Protein AF-A0A7C4M8S2-F1 (afdb_monomer)

Mean predicted aligned error: 7.69 Å

Radius of gyration: 15.7 Å; Cα contacts (8 Å, |Δi|>4): 224; chains: 1; bounding box: 36×44×37 Å

Solvent-accessible surface area (backbone atoms only — not comparable to full-atom values): 8826 Å² total; per-residue (Å²): 136,44,69,41,65,38,54,74,43,34,46,32,42,32,34,52,46,47,59,68,63,91,58,88,44,71,56,57,53,49,49,54,52,52,34,40,76,68,69,45,28,45,82,42,89,46,72,59,88,92,47,62,31,49,28,39,23,47,43,73,49,51,49,29,82,62,65,39,64,84,92,61,87,80,89,73,73,57,67,72,31,52,51,50,48,42,50,53,53,48,51,34,30,68,54,33,74,39,80,68,49,64,29,16,42,32,71,66,30,32,51,50,49,58,70,45,21,74,84,64,67,48,78,83,55,86,48,73,83,62,50,46,67,48,82,78,70,54,62,86,63,60,66,82,51,93,75,73,76,88,125

Sequence (151 aa):
MFFKQNGSSDIIFVTLRPSTAWVPDTADFILANALKANGLVKERFELEGDTFIFYEGVLVTDLIKCRGKAKEAVKRIPENCLMFLNEELAIIRECSKKEPRIIAVGRDTQRLLYKHKSELGVRVYKSLGDVPRIWLHNYAEWQGKPNVKRY

Foldseek 3Di:
DDEAEDLQDLEEEEEAEAAPDPDCAPLNVVVVVVCVVVVQWDADQDDDPNDGHGIYGHHYYYLEHDYDHPPPDDDARDPVSLVVLLVVQVSSCVRNVDRHLYEYEDD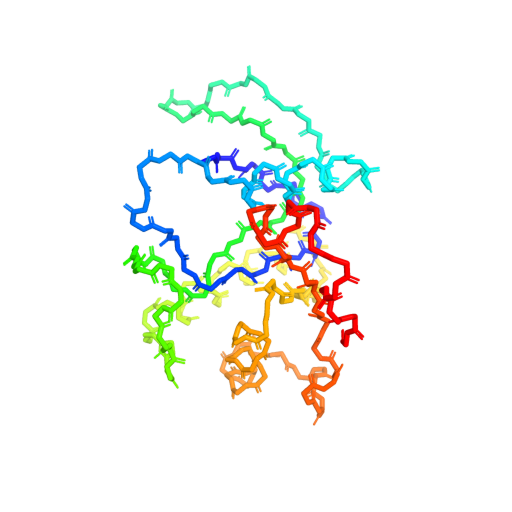VSLVRCLVCVVSSVNPQDPDSVSHHYDYDDHVVVVPPDPPPPDD

Structure (mmCIF, N/CA/C/O backbone):
data_AF-A0A7C4M8S2-F1
#
_entry.id   AF-A0A7C4M8S2-F1
#
loop_
_atom_site.group_PDB
_atom_site.id
_atom_site.type_symbol
_atom_site.label_atom_id
_atom_site.label_alt_id
_atom_site.label_comp_id
_atom_site.label_asym_id
_atom_site.label_entity_id
_atom_site.label_seq_id
_atom_site.pdbx_PDB_ins_code
_atom_site.Cartn_x
_atom_site.Cartn_y
_atom_site.Cartn_z
_atom_site.occupancy
_atom_site.B_iso_or_equiv
_atom_site.auth_seq_id
_atom_site.auth_comp_id
_atom_site.auth_asym_id
_atom_site.auth_atom_id
_atom_site.pdbx_PDB_model_num
ATOM 1 N N . MET A 1 1 ? -6.390 6.194 -10.984 1.00 52.34 1 MET A N 1
ATOM 2 C CA . MET A 1 1 ? -7.630 5.721 -10.337 1.00 52.34 1 MET A CA 1
ATOM 3 C C . MET A 1 1 ? -7.647 6.306 -8.940 1.00 52.34 1 MET A C 1
ATOM 5 O O . MET A 1 1 ? -6.709 6.039 -8.203 1.00 52.34 1 MET A O 1
ATOM 9 N N . PHE A 1 2 ? -8.616 7.162 -8.615 1.00 64.50 2 PHE A N 1
ATOM 10 C CA . PHE A 1 2 ? -8.664 7.827 -7.310 1.00 64.50 2 PHE A CA 1
ATOM 11 C C . PHE A 1 2 ? -9.528 7.029 -6.330 1.00 64.50 2 PHE A C 1
ATOM 13 O O . PHE A 1 2 ? -10.691 6.729 -6.619 1.00 64.50 2 PHE A O 1
ATOM 20 N N . PHE A 1 3 ? -8.927 6.688 -5.188 1.00 69.94 3 PHE A N 1
ATOM 21 C CA . PHE A 1 3 ? -9.577 6.062 -4.042 1.00 69.94 3 PHE A CA 1
ATOM 22 C C . PHE A 1 3 ? -9.785 7.113 -2.952 1.00 69.94 3 PHE A C 1
ATOM 24 O O . PHE A 1 3 ? -8.833 7.765 -2.527 1.00 69.94 3 PHE A O 1
ATOM 31 N N . LYS A 1 4 ? -11.015 7.232 -2.461 1.00 78.94 4 LYS A N 1
ATOM 32 C CA . LYS A 1 4 ? -11.348 7.971 -1.245 1.00 78.94 4 LYS A CA 1
ATOM 33 C C . LYS A 1 4 ? -11.115 7.060 -0.047 1.00 78.94 4 LYS A C 1
ATOM 35 O O . LYS A 1 4 ? -11.737 6.003 0.068 1.00 78.94 4 LYS A O 1
ATOM 40 N N . GLN A 1 5 ? -10.202 7.432 0.839 1.00 77.94 5 GLN A N 1
ATOM 41 C CA . GLN A 1 5 ? -9.980 6.657 2.054 1.00 77.94 5 GLN A CA 1
ATOM 42 C C . GLN A 1 5 ? -11.197 6.827 2.983 1.00 77.94 5 GLN A C 1
ATOM 44 O O . GLN A 1 5 ? -11.662 7.937 3.234 1.00 77.94 5 GLN A O 1
ATOM 49 N N . ASN A 1 6 ? -11.748 5.711 3.459 1.00 78.81 6 ASN A N 1
ATOM 50 C CA . ASN A 1 6 ? -12.764 5.695 4.505 1.00 78.81 6 ASN A CA 1
ATOM 51 C C . ASN A 1 6 ? -12.049 5.767 5.859 1.00 78.81 6 ASN A C 1
ATOM 53 O O . ASN A 1 6 ? -11.449 4.775 6.273 1.00 78.81 6 ASN A O 1
ATOM 57 N N . GLY A 1 7 ? -12.169 6.899 6.563 1.00 74.88 7 GLY A N 1
ATOM 58 C CA . GLY A 1 7 ? -11.441 7.207 7.805 1.00 74.88 7 GLY A CA 1
ATOM 59 C C . GLY A 1 7 ? -11.462 6.125 8.892 1.00 74.88 7 GLY A C 1
ATOM 60 O O . GLY A 1 7 ? -10.530 6.041 9.685 1.00 74.88 7 GLY A O 1
ATOM 61 N N . SER A 1 8 ? -12.468 5.246 8.904 1.00 83.00 8 SER A N 1
ATOM 62 C CA . SER A 1 8 ? -12.561 4.115 9.841 1.00 83.00 8 SER A CA 1
ATOM 63 C C . SER A 1 8 ? -11.622 2.928 9.538 1.00 83.00 8 SER A C 1
ATOM 65 O O . SER A 1 8 ? -11.437 2.060 10.401 1.00 83.00 8 SER A O 1
ATOM 67 N N . SER A 1 9 ? -11.031 2.870 8.338 1.00 87.94 9 SER A N 1
ATOM 68 C CA . SER A 1 9 ? -10.180 1.770 7.870 1.00 87.94 9 SER A CA 1
ATOM 69 C C . SER A 1 9 ? -8.723 1.916 8.302 1.00 87.94 9 SER A C 1
ATOM 71 O O . SER A 1 9 ? -8.022 2.833 7.879 1.00 87.94 9 SER A O 1
ATOM 73 N N . ASP A 1 10 ? -8.243 0.916 9.035 1.00 90.94 10 ASP A N 1
ATOM 74 C CA . ASP A 1 10 ? -6.843 0.710 9.408 1.00 90.94 10 ASP A CA 1
ATOM 75 C C . ASP A 1 10 ? -6.062 -0.186 8.425 1.00 90.94 10 ASP A C 1
ATOM 77 O O . ASP A 1 10 ? -4.854 -0.351 8.574 1.00 90.94 10 ASP A O 1
ATOM 81 N N . ILE A 1 11 ? -6.722 -0.779 7.422 1.00 92.00 11 ILE A N 1
ATOM 82 C CA . ILE A 1 11 ? -6.065 -1.595 6.386 1.00 92.00 11 ILE A CA 1
ATOM 83 C C . ILE A 1 11 ? -5.486 -0.686 5.294 1.00 92.00 11 ILE A C 1
ATOM 85 O O . ILE A 1 11 ? -6.189 0.183 4.768 1.00 92.00 11 ILE A O 1
ATOM 89 N N . ILE A 1 12 ? -4.226 -0.938 4.923 1.00 92.62 12 ILE A N 1
ATOM 90 C CA . ILE A 1 12 ? -3.517 -0.242 3.840 1.00 92.62 12 ILE A CA 1
ATOM 91 C C . ILE A 1 12 ? -2.871 -1.269 2.909 1.00 92.62 12 ILE A C 1
ATOM 93 O O . ILE A 1 12 ? -2.076 -2.099 3.349 1.00 92.62 12 ILE A O 1
ATOM 97 N N . PHE A 1 13 ? -3.148 -1.171 1.612 1.00 92.81 13 PHE A N 1
ATOM 98 C CA . PHE A 1 13 ? -2.433 -1.902 0.570 1.00 92.81 13 PHE A CA 1
ATOM 99 C C . PHE A 1 13 ? -1.316 -1.026 0.010 1.00 92.81 13 PHE A C 1
ATOM 101 O O . PHE A 1 13 ? -1.568 0.079 -0.467 1.00 92.81 13 PHE A O 1
ATOM 108 N N . VAL A 1 14 ? -0.081 -1.522 0.063 1.00 93.19 14 VAL A N 1
ATOM 109 C CA . VAL A 1 14 ? 1.098 -0.778 -0.388 1.00 93.19 14 VAL A CA 1
ATOM 110 C C . VAL A 1 14 ? 1.684 -1.414 -1.646 1.00 93.19 14 VAL A C 1
ATOM 112 O O . VAL A 1 14 ? 2.147 -2.554 -1.605 1.00 93.19 14 VAL A O 1
ATOM 115 N N . THR A 1 15 ? 1.675 -0.688 -2.760 1.00 91.94 15 THR A N 1
ATOM 116 C CA . THR A 1 15 ? 2.297 -1.044 -4.048 1.00 91.94 15 THR A CA 1
ATOM 117 C C . THR A 1 15 ? 3.733 -0.514 -4.149 1.00 91.94 15 THR A C 1
ATOM 119 O O . THR A 1 15 ? 4.234 0.146 -3.239 1.00 91.94 15 THR A O 1
ATOM 122 N N . LEU A 1 16 ? 4.466 -0.866 -5.214 1.00 90.56 16 LEU A N 1
ATOM 123 C CA . LEU A 1 16 ? 5.881 -0.490 -5.346 1.00 90.56 16 LEU A CA 1
ATOM 124 C C . LEU A 1 16 ? 6.069 0.950 -5.850 1.00 90.56 16 LEU A C 1
ATOM 126 O O . LEU A 1 16 ? 6.732 1.746 -5.189 1.00 90.56 16 LEU A O 1
ATOM 130 N N . ARG A 1 17 ? 5.563 1.239 -7.052 1.00 88.06 17 ARG A N 1
ATOM 131 C CA . ARG A 1 17 ? 5.588 2.546 -7.726 1.00 88.06 17 ARG A CA 1
ATOM 132 C C . ARG A 1 17 ? 4.581 2.537 -8.883 1.00 88.06 17 ARG A C 1
ATOM 134 O O . ARG A 1 17 ? 4.409 1.471 -9.487 1.00 88.06 17 ARG A O 1
ATOM 141 N N . PRO A 1 18 ? 4.007 3.683 -9.283 1.00 85.19 18 PRO A N 1
ATOM 142 C CA . PRO A 1 18 ? 3.082 3.728 -10.406 1.00 85.19 18 PRO A CA 1
ATOM 143 C C . PRO A 1 18 ? 3.814 3.472 -11.736 1.00 85.19 18 PRO A C 1
ATOM 145 O O . PRO A 1 18 ? 4.987 3.816 -11.917 1.00 85.19 18 PRO A O 1
ATOM 148 N N . SER A 1 19 ? 3.125 2.862 -12.698 1.00 81.12 19 SER A N 1
ATOM 149 C CA . SER A 1 19 ? 3.719 2.478 -13.986 1.00 81.12 19 SER A CA 1
ATOM 150 C C . SER A 1 19 ? 3.923 3.678 -14.926 1.00 81.12 19 SER A C 1
ATOM 152 O O . SER A 1 19 ? 3.145 4.633 -14.924 1.00 81.12 19 SER A O 1
ATOM 154 N N . THR A 1 20 ? 4.937 3.633 -15.798 1.00 79.12 20 THR A N 1
ATOM 155 C CA . THR A 1 20 ? 5.026 4.510 -16.987 1.00 79.12 20 THR A CA 1
ATOM 156 C C . THR A 1 20 ? 4.095 4.081 -18.126 1.00 79.12 20 THR A C 1
ATOM 158 O O . THR A 1 20 ? 4.045 4.759 -19.150 1.00 79.12 20 THR A O 1
ATOM 161 N N . ALA A 1 21 ? 3.363 2.971 -17.983 1.00 71.06 21 ALA A N 1
ATOM 162 C CA . ALA A 1 21 ? 2.264 2.654 -18.887 1.00 71.06 21 ALA A CA 1
ATOM 163 C C . ALA A 1 21 ? 1.190 3.759 -18.828 1.00 71.06 21 ALA A C 1
ATOM 165 O O . ALA A 1 21 ? 0.861 4.282 -17.760 1.00 71.06 21 ALA A O 1
ATOM 166 N N . TRP A 1 22 ? 0.661 4.124 -19.996 1.00 50.59 22 TRP A N 1
ATOM 167 C CA . TRP A 1 22 ? -0.380 5.152 -20.142 1.00 50.59 22 TRP A CA 1
ATOM 168 C C . TRP A 1 22 ? -1.807 4.613 -19.989 1.00 50.59 22 TRP A C 1
ATOM 170 O O . TRP A 1 22 ? -2.751 5.392 -19.903 1.00 50.59 22 TRP A O 1
ATOM 180 N N . VAL A 1 23 ? -1.962 3.292 -19.929 1.00 55.19 23 VAL A N 1
ATOM 181 C CA . VAL A 1 23 ? -3.234 2.608 -19.682 1.00 55.19 23 VAL A CA 1
ATOM 182 C C . VAL A 1 23 ? -3.285 2.232 -18.193 1.00 55.19 23 VAL A C 1
ATOM 184 O O . VAL A 1 23 ? -2.268 1.727 -17.711 1.00 55.19 23 VAL A O 1
ATOM 187 N N . PRO A 1 24 ? -4.404 2.443 -17.465 1.00 56.44 24 PRO A N 1
ATOM 188 C CA . PRO A 1 24 ? -4.618 1.796 -16.166 1.00 56.44 24 PRO A CA 1
ATOM 189 C C . PRO A 1 24 ? -4.496 0.286 -16.364 1.00 56.44 24 PRO A C 1
ATOM 191 O O . PRO A 1 24 ? -5.205 -0.289 -17.195 1.00 56.44 24 PRO A O 1
ATOM 194 N N . ASP A 1 25 ? -3.520 -0.337 -15.709 1.00 59.97 25 ASP A N 1
ATOM 195 C CA . ASP A 1 25 ? -3.075 -1.658 -16.143 1.00 59.97 25 ASP A CA 1
ATOM 196 C C . ASP A 1 25 ? -3.999 -2.775 -15.632 1.00 59.97 25 ASP A C 1
ATOM 198 O O . ASP A 1 25 ? -4.930 -2.568 -14.847 1.00 59.97 25 ASP A O 1
ATOM 202 N N . THR A 1 26 ? -3.808 -4.000 -16.123 1.00 64.75 26 THR A N 1
ATOM 203 C CA . THR A 1 26 ? -4.697 -5.099 -15.725 1.00 64.75 26 THR A CA 1
ATOM 204 C C . THR A 1 26 ? -4.539 -5.461 -14.243 1.00 64.75 26 THR A C 1
ATOM 206 O O . THR A 1 26 ? -5.464 -6.028 -13.671 1.00 64.75 26 THR A O 1
ATOM 209 N N . ALA A 1 27 ? -3.420 -5.117 -13.593 1.00 68.81 27 ALA A N 1
ATOM 210 C CA . ALA A 1 27 ? -3.241 -5.293 -12.156 1.00 68.81 27 ALA A CA 1
ATOM 211 C C . ALA A 1 27 ? -3.975 -4.207 -11.345 1.00 68.81 27 ALA A C 1
ATOM 213 O O . ALA A 1 27 ? -4.557 -4.562 -10.320 1.00 68.81 27 ALA A O 1
ATOM 214 N N . ASP A 1 28 ? -4.057 -2.956 -11.823 1.00 72.50 28 ASP A N 1
ATOM 215 C CA . ASP A 1 28 ? -4.934 -1.916 -11.242 1.00 72.50 28 ASP A CA 1
ATOM 216 C C . ASP A 1 28 ? -6.391 -2.411 -11.175 1.00 72.50 28 ASP A C 1
ATOM 218 O O . ASP A 1 28 ? -7.011 -2.442 -10.107 1.00 72.50 28 ASP A O 1
ATOM 222 N N . PHE A 1 29 ? -6.936 -2.861 -12.313 1.00 73.62 29 PHE A N 1
ATOM 223 C CA . PHE A 1 29 ? -8.313 -3.362 -12.391 1.00 73.62 29 PHE A CA 1
ATOM 224 C C . PHE A 1 29 ? -8.530 -4.659 -11.605 1.00 73.62 29 PHE A C 1
ATOM 226 O O . PHE A 1 29 ? -9.588 -4.826 -10.996 1.00 73.62 29 PHE A O 1
ATOM 233 N N . ILE A 1 30 ? -7.567 -5.587 -11.595 1.00 76.69 30 ILE A N 1
ATOM 234 C CA . ILE A 1 30 ? -7.666 -6.816 -10.790 1.00 76.69 30 ILE A CA 1
ATOM 235 C C . ILE A 1 30 ? -7.653 -6.483 -9.296 1.00 76.69 30 ILE A C 1
ATOM 237 O O . ILE A 1 30 ? -8.452 -7.052 -8.555 1.00 76.69 30 ILE A O 1
ATOM 241 N N . LEU A 1 31 ? -6.812 -5.543 -8.852 1.00 81.81 31 LEU A N 1
ATOM 242 C CA . LEU A 1 31 ? -6.773 -5.111 -7.458 1.00 81.81 31 LEU A CA 1
ATOM 243 C C . LEU A 1 31 ? -8.090 -4.439 -7.053 1.00 81.81 31 LEU A C 1
ATOM 245 O O . LEU A 1 31 ? -8.688 -4.852 -6.064 1.00 81.81 31 LEU A O 1
ATOM 249 N N . ALA A 1 32 ? -8.593 -3.479 -7.836 1.00 80.31 32 ALA A N 1
ATOM 250 C CA . ALA A 1 32 ? -9.868 -2.816 -7.553 1.00 80.31 32 ALA A CA 1
ATOM 251 C C . ALA A 1 32 ? -11.044 -3.810 -7.485 1.00 80.31 32 ALA A C 1
ATOM 253 O O . ALA A 1 32 ? -11.810 -3.796 -6.519 1.00 80.31 32 ALA A O 1
ATOM 254 N N . ASN A 1 33 ? -11.144 -4.737 -8.446 1.00 82.69 33 ASN A N 1
ATOM 255 C CA . ASN A 1 33 ? -12.175 -5.779 -8.439 1.00 82.69 33 ASN A CA 1
ATOM 256 C C . ASN A 1 33 ? -12.027 -6.754 -7.260 1.00 82.69 33 ASN A C 1
ATOM 258 O O . ASN A 1 33 ? -13.031 -7.136 -6.662 1.00 82.69 33 ASN A O 1
ATOM 262 N N . ALA A 1 34 ? -10.802 -7.134 -6.882 1.00 84.69 34 ALA A N 1
ATOM 263 C CA . ALA A 1 34 ? -10.563 -7.994 -5.724 1.00 84.69 34 ALA A CA 1
ATOM 264 C C . ALA A 1 34 ? -10.936 -7.297 -4.404 1.00 84.69 34 ALA A C 1
ATOM 266 O O . ALA A 1 34 ? -11.583 -7.909 -3.554 1.00 84.69 34 ALA A O 1
ATOM 267 N N . LEU A 1 35 ? -10.589 -6.016 -4.240 1.00 88.56 35 LEU A N 1
ATOM 268 C CA . LEU A 1 35 ? -10.977 -5.218 -3.073 1.00 88.56 35 LEU A CA 1
ATOM 269 C C . LEU A 1 35 ? -12.504 -5.057 -2.993 1.00 88.56 35 LEU A C 1
ATOM 271 O O . LEU A 1 35 ? -13.077 -5.265 -1.923 1.00 88.56 35 LEU A O 1
ATOM 275 N N . LYS A 1 36 ? -13.169 -4.775 -4.123 1.00 88.50 36 LYS A N 1
ATOM 276 C CA . LYS A 1 36 ? -14.636 -4.705 -4.238 1.00 88.50 36 LYS A CA 1
ATOM 277 C C . LYS A 1 36 ? -15.301 -6.032 -3.860 1.00 88.50 36 LYS A C 1
ATOM 279 O O . LYS A 1 36 ? -16.202 -6.051 -3.028 1.00 88.50 36 LYS A O 1
ATOM 284 N N . ALA A 1 37 ? -14.825 -7.150 -4.410 1.00 86.62 37 ALA A N 1
ATOM 285 C CA . ALA A 1 37 ? -15.368 -8.484 -4.137 1.00 86.62 37 ALA A CA 1
ATOM 286 C C . ALA A 1 37 ? -15.205 -8.934 -2.671 1.00 86.62 37 ALA A C 1
ATOM 288 O O . ALA A 1 37 ? -15.971 -9.770 -2.203 1.00 86.62 37 ALA A O 1
ATOM 289 N N . ASN A 1 38 ? -14.240 -8.367 -1.938 1.00 87.19 38 ASN A N 1
ATOM 290 C CA . ASN A 1 38 ? -14.033 -8.610 -0.505 1.00 87.19 38 ASN A CA 1
ATOM 291 C C . ASN A 1 38 ? -14.670 -7.528 0.396 1.00 87.19 38 ASN A C 1
ATOM 293 O O . ASN A 1 38 ? -14.417 -7.513 1.598 1.00 87.19 38 ASN A O 1
ATOM 297 N N . GLY A 1 39 ? -15.461 -6.598 -0.158 1.00 88.69 39 GLY A N 1
ATOM 298 C CA . GLY A 1 39 ? -16.102 -5.513 0.599 1.00 88.69 39 GLY A CA 1
ATOM 299 C C . GLY A 1 39 ? -15.137 -4.464 1.174 1.00 88.69 39 GLY A C 1
ATOM 300 O O . GLY A 1 39 ? -15.531 -3.667 2.021 1.00 88.69 39 GLY A O 1
ATOM 301 N N . LEU A 1 40 ? -13.875 -4.455 0.728 1.00 88.94 40 LEU A N 1
ATOM 302 C CA . LEU A 1 40 ? -12.828 -3.538 1.196 1.00 88.94 40 LEU A CA 1
ATOM 303 C C . LEU A 1 40 ? -12.898 -2.162 0.516 1.00 88.94 40 LEU A C 1
ATOM 305 O O . LEU A 1 40 ? -12.398 -1.179 1.062 1.00 88.94 40 LEU A O 1
ATOM 309 N N . VAL A 1 41 ? -13.538 -2.085 -0.653 1.00 89.75 41 VAL A N 1
ATOM 310 C CA . VAL A 1 41 ? -13.987 -0.830 -1.270 1.00 89.75 41 VAL A CA 1
ATOM 311 C C . VAL A 1 41 ? -15.415 -0.982 -1.788 1.00 89.75 41 VAL A C 1
ATOM 313 O O . VAL A 1 41 ? -15.814 -2.060 -2.227 1.00 89.75 41 VAL A O 1
ATOM 316 N N . LYS A 1 42 ? -16.165 0.118 -1.786 1.00 88.94 42 LYS A N 1
ATOM 317 C CA . LYS A 1 42 ? -17.400 0.292 -2.563 1.00 88.94 42 LYS A CA 1
ATOM 318 C C . LYS A 1 42 ? -17.110 1.205 -3.750 1.00 88.94 42 LYS A C 1
ATOM 320 O O . LYS A 1 42 ? -16.229 2.062 -3.667 1.00 88.94 42 LYS A O 1
ATOM 325 N N . GLU A 1 43 ? -17.841 1.034 -4.842 1.00 87.19 43 GLU A N 1
ATOM 326 C CA . GLU A 1 43 ? -17.766 1.962 -5.973 1.00 87.19 43 GLU A CA 1
ATOM 327 C C . GLU A 1 43 ? -18.355 3.325 -5.598 1.00 87.19 43 GLU A C 1
ATOM 329 O O . GLU A 1 43 ? -19.315 3.430 -4.829 1.00 87.19 43 GLU A O 1
ATOM 334 N N . ARG A 1 44 ? -17.755 4.368 -6.161 1.00 84.50 44 ARG A N 1
ATOM 335 C CA . ARG A 1 44 ? -18.233 5.748 -6.154 1.00 84.50 44 ARG A CA 1
ATOM 336 C C . ARG A 1 44 ? -18.153 6.278 -7.580 1.00 84.50 44 ARG A C 1
ATOM 338 O O . ARG A 1 44 ? -17.351 5.804 -8.375 1.00 84.50 44 ARG A O 1
ATOM 345 N N . PHE A 1 45 ? -18.992 7.254 -7.890 1.00 85.50 45 PHE A N 1
ATOM 346 C CA . PHE A 1 45 ? -18.978 7.967 -9.166 1.00 85.50 45 PHE A CA 1
ATOM 347 C C . PHE A 1 45 ? -19.274 9.442 -8.876 1.00 85.50 45 PHE A C 1
ATOM 349 O O . PHE A 1 45 ? -20.273 9.995 -9.326 1.00 85.50 45 PHE A O 1
ATOM 356 N N . GLU A 1 46 ? -18.447 10.035 -8.012 1.00 87.75 46 GLU A N 1
ATOM 357 C CA . GLU A 1 46 ? -18.617 11.393 -7.485 1.00 87.75 46 GLU A CA 1
ATOM 358 C C . GLU A 1 46 ? -17.438 12.288 -7.890 1.00 87.75 46 GLU A C 1
ATOM 360 O O . GLU A 1 46 ? -16.294 11.837 -7.954 1.00 87.75 46 GLU A O 1
ATOM 365 N N . LEU A 1 47 ? -17.728 13.555 -8.190 1.00 86.00 47 LEU A N 1
ATOM 366 C CA . LEU A 1 47 ? -16.733 14.585 -8.482 1.00 86.00 47 LEU A CA 1
ATOM 367 C C . LEU A 1 47 ? -16.592 15.474 -7.245 1.00 86.00 47 LEU A C 1
ATOM 369 O O . LEU A 1 47 ? -17.544 16.160 -6.876 1.00 86.00 47 LEU A O 1
ATOM 373 N N . GLU A 1 48 ? -15.416 15.475 -6.621 1.00 82.69 48 GLU A N 1
ATOM 374 C CA . GLU A 1 48 ?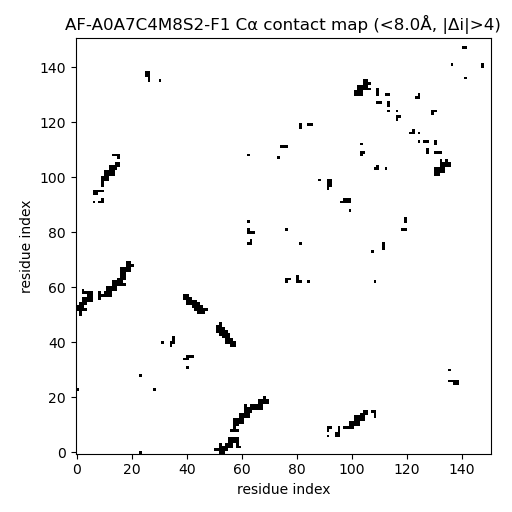 -15.093 16.377 -5.514 1.00 82.69 48 GLU A CA 1
ATOM 375 C C . GLU A 1 48 ? -14.044 17.389 -5.983 1.00 82.69 48 GLU A C 1
ATOM 377 O O . GLU A 1 48 ? -12.884 17.052 -6.217 1.00 82.69 48 GLU A O 1
ATOM 382 N N . GLY A 1 49 ? -14.476 18.639 -6.176 1.00 85.94 49 GLY A N 1
ATOM 383 C CA . GLY A 1 49 ? -13.651 19.674 -6.798 1.00 85.94 49 GLY A CA 1
ATOM 384 C C . GLY A 1 49 ? -13.346 19.341 -8.261 1.00 85.94 49 GLY A C 1
ATOM 385 O O . GLY A 1 49 ? -14.253 19.265 -9.087 1.00 85.94 49 GLY A O 1
ATOM 386 N N . ASP A 1 50 ? -12.067 19.145 -8.570 1.00 84.75 50 ASP A N 1
ATOM 387 C CA . ASP A 1 50 ? -11.558 18.704 -9.875 1.00 84.75 50 ASP A CA 1
ATOM 388 C C . ASP A 1 50 ? -11.341 17.178 -9.964 1.00 84.75 50 ASP A C 1
ATOM 390 O O . ASP A 1 50 ? -11.033 16.646 -11.034 1.00 84.75 50 ASP A O 1
ATOM 394 N N . THR A 1 51 ? -11.505 16.458 -8.850 1.00 76.69 51 THR A N 1
ATOM 395 C CA . THR A 1 51 ? -11.069 15.070 -8.698 1.00 76.69 51 THR A CA 1
ATOM 396 C C . THR A 1 51 ? -12.255 14.108 -8.769 1.00 76.69 51 THR A C 1
ATOM 398 O O . THR A 1 51 ? -13.141 14.112 -7.914 1.00 76.69 51 THR A O 1
ATOM 401 N N . PHE A 1 52 ? -12.273 13.246 -9.792 1.00 79.69 52 PHE A N 1
ATOM 402 C CA . PHE A 1 52 ? -13.308 12.219 -9.951 1.00 79.69 52 PHE A CA 1
ATOM 403 C C . PHE A 1 52 ? -12.945 10.933 -9.197 1.00 79.69 52 PHE A C 1
ATOM 405 O O . PHE A 1 52 ? -11.914 10.303 -9.459 1.00 79.69 52 PHE A O 1
ATOM 412 N N . ILE A 1 53 ? -13.818 10.525 -8.280 1.00 81.75 53 ILE A N 1
ATOM 413 C CA . ILE A 1 53 ? -13.614 9.434 -7.329 1.00 81.75 53 ILE A CA 1
ATOM 414 C C . ILE A 1 53 ? -14.374 8.193 -7.796 1.00 81.75 53 ILE A C 1
ATOM 416 O O . ILE A 1 53 ? -15.588 8.230 -7.992 1.00 81.75 53 ILE A O 1
ATOM 420 N N . PHE A 1 54 ? -13.642 7.083 -7.932 1.00 81.50 54 PHE A N 1
ATOM 421 C CA . PHE A 1 54 ? -14.155 5.809 -8.455 1.00 81.50 54 PHE A CA 1
ATOM 422 C C . PHE A 1 54 ? -14.463 4.778 -7.359 1.00 81.50 54 PHE A C 1
ATOM 424 O O . PHE A 1 54 ? -15.260 3.862 -7.557 1.00 81.50 54 PHE A O 1
ATOM 431 N N . TYR A 1 55 ? -13.816 4.900 -6.198 1.00 83.44 55 TYR A N 1
ATOM 432 C CA . TYR A 1 55 ? -13.919 3.941 -5.099 1.00 83.44 55 TYR A CA 1
ATOM 433 C C . TYR A 1 55 ? -13.766 4.639 -3.747 1.00 83.44 55 TYR A C 1
ATOM 435 O O . TYR A 1 55 ? -13.001 5.593 -3.628 1.00 83.44 55 TYR A O 1
ATOM 443 N N . GLU A 1 56 ? -14.429 4.120 -2.716 1.00 87.06 56 GLU A N 1
ATOM 444 C CA . GLU A 1 56 ? -14.236 4.524 -1.318 1.00 87.06 56 GLU A CA 1
ATOM 445 C C . GLU A 1 56 ? -13.989 3.291 -0.436 1.00 87.06 56 GLU A C 1
ATOM 447 O O . GLU A 1 56 ? -14.730 2.310 -0.534 1.00 87.06 56 GLU A O 1
ATOM 452 N N . GLY A 1 57 ? -12.977 3.320 0.438 1.00 89.12 57 GLY A N 1
ATOM 453 C CA . GLY A 1 57 ? -12.682 2.197 1.338 1.00 89.12 57 GLY A CA 1
ATOM 454 C C . GLY A 1 57 ? -11.267 2.202 1.918 1.00 89.12 57 GLY A C 1
ATOM 455 O O . GLY A 1 57 ? -10.812 3.218 2.443 1.00 89.12 57 GLY A O 1
ATOM 456 N N . VAL A 1 58 ? -10.590 1.052 1.862 1.00 90.69 58 VAL A N 1
ATOM 457 C CA . VAL A 1 58 ? -9.184 0.902 2.283 1.00 90.69 58 VAL A CA 1
ATOM 458 C C . VAL A 1 58 ? -8.246 1.848 1.523 1.00 90.69 58 VAL A C 1
ATOM 460 O O . VAL A 1 58 ? -8.497 2.191 0.368 1.00 90.69 58 VAL A O 1
ATOM 463 N N . LEU A 1 59 ? -7.131 2.236 2.149 1.00 90.44 59 LEU A N 1
ATOM 464 C CA . LEU A 1 59 ? -6.086 2.993 1.458 1.00 90.44 59 LEU A CA 1
ATOM 465 C C . LEU A 1 59 ? -5.296 2.064 0.521 1.00 90.44 59 LEU A C 1
ATOM 467 O O . LEU A 1 59 ? -4.893 0.969 0.920 1.00 90.44 59 LEU A O 1
ATOM 471 N N . VAL A 1 60 ? -5.035 2.530 -0.700 1.00 89.56 60 VAL A N 1
ATOM 472 C CA . VAL A 1 60 ? -4.107 1.915 -1.659 1.00 89.56 60 VAL A CA 1
ATOM 473 C C . VAL A 1 60 ? -3.078 2.979 -2.042 1.00 89.56 60 VAL A C 1
ATOM 475 O O . VAL A 1 60 ? -3.473 4.062 -2.468 1.00 89.56 60 VAL A O 1
ATOM 478 N N . THR A 1 61 ? -1.782 2.714 -1.858 1.00 91.44 61 THR A N 1
ATOM 479 C CA . THR A 1 61 ? -0.721 3.716 -2.089 1.00 91.44 61 THR A CA 1
ATOM 480 C C . THR A 1 61 ? 0.637 3.093 -2.431 1.00 91.44 61 THR A C 1
ATOM 482 O O . THR A 1 61 ? 0.908 1.953 -2.072 1.00 91.44 61 THR A O 1
ATOM 485 N N . ASP A 1 62 ? 1.527 3.830 -3.098 1.00 91.88 62 ASP A N 1
ATOM 486 C CA . ASP A 1 62 ? 2.857 3.348 -3.500 1.00 91.88 62 ASP A CA 1
ATOM 487 C C . ASP A 1 62 ? 3.963 3.627 -2.466 1.00 91.88 62 ASP A C 1
ATOM 489 O O . ASP A 1 62 ? 4.003 4.698 -1.861 1.00 91.88 62 ASP A O 1
ATOM 493 N N . LEU A 1 63 ? 4.950 2.727 -2.355 1.00 93.00 63 LEU A N 1
ATOM 494 C CA . LEU A 1 63 ? 6.229 2.994 -1.674 1.00 93.00 63 LEU A CA 1
ATOM 495 C C . LEU A 1 63 ? 7.016 4.135 -2.326 1.00 93.00 63 LEU A C 1
ATOM 497 O O . LEU A 1 63 ? 7.759 4.835 -1.646 1.00 93.00 63 LEU A O 1
ATOM 501 N N . ILE A 1 64 ? 6.926 4.280 -3.648 1.00 92.56 64 ILE A N 1
ATOM 502 C CA . ILE A 1 64 ? 7.658 5.275 -4.433 1.00 92.56 64 ILE A CA 1
ATOM 503 C C . ILE A 1 64 ? 6.651 6.013 -5.304 1.00 92.56 64 ILE A C 1
ATOM 505 O O . ILE A 1 64 ? 6.113 5.454 -6.254 1.00 92.56 64 ILE A O 1
ATOM 509 N N . LYS A 1 65 ? 6.416 7.291 -5.003 1.00 90.38 65 LYS A N 1
ATOM 510 C CA . LYS A 1 65 ? 5.356 8.077 -5.654 1.00 90.38 65 LYS A CA 1
ATOM 511 C C . LYS A 1 65 ? 5.674 8.452 -7.113 1.00 90.38 65 LYS A C 1
ATOM 513 O O . LYS A 1 65 ? 4.777 8.826 -7.862 1.00 90.38 65 LYS A O 1
ATOM 518 N N . CYS A 1 66 ? 6.937 8.358 -7.544 1.00 87.62 66 CYS A N 1
ATOM 519 C CA . CYS A 1 66 ? 7.335 8.662 -8.920 1.00 87.62 66 CYS A CA 1
ATOM 520 C C . CYS A 1 66 ? 7.201 7.451 -9.861 1.00 87.62 66 CYS A C 1
ATOM 522 O O . CYS A 1 66 ? 7.614 6.328 -9.547 1.00 87.62 66 CYS A O 1
ATOM 524 N N . ARG A 1 67 ? 6.660 7.701 -11.064 1.00 85.75 67 ARG A N 1
ATOM 525 C CA . ARG A 1 67 ? 6.473 6.663 -12.087 1.00 85.75 67 ARG A CA 1
ATOM 526 C C . ARG A 1 67 ? 7.794 5.992 -12.478 1.00 85.75 67 ARG A C 1
ATOM 528 O O . ARG A 1 67 ? 8.868 6.592 -12.399 1.00 85.75 67 ARG A O 1
ATOM 535 N N . GLY A 1 68 ? 7.719 4.743 -12.927 1.00 84.38 68 GLY A N 1
ATOM 536 C CA . GLY A 1 68 ? 8.867 4.020 -13.477 1.00 84.38 68 GLY A CA 1
ATOM 537 C C . GLY A 1 68 ? 8.484 2.825 -14.334 1.00 84.38 68 GLY A C 1
ATOM 538 O O . GLY A 1 68 ? 7.303 2.539 -14.543 1.00 84.38 68 GLY A O 1
ATOM 539 N N . LYS A 1 69 ? 9.497 2.120 -14.842 1.00 79.81 69 LYS A N 1
ATOM 540 C CA . LYS A 1 69 ? 9.270 0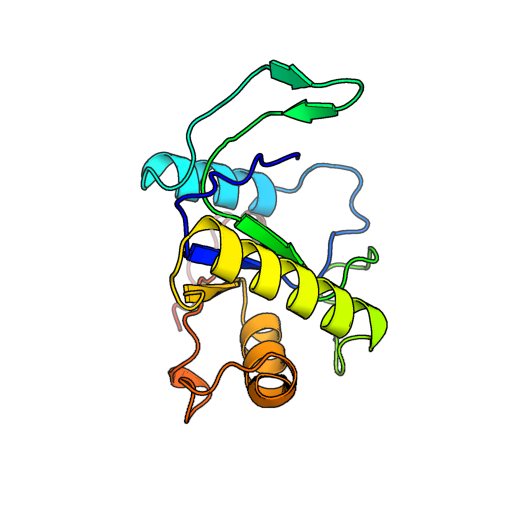.965 -15.711 1.00 79.81 69 LYS A CA 1
ATOM 541 C C . LYS A 1 69 ? 8.849 -0.240 -14.868 1.00 79.81 69 LYS A C 1
ATOM 543 O O . LYS A 1 69 ? 9.435 -0.528 -13.825 1.00 79.81 69 LYS A O 1
ATOM 548 N N . ALA A 1 70 ? 7.852 -0.986 -15.337 1.00 69.69 70 ALA A N 1
ATOM 549 C CA . ALA A 1 70 ? 7.511 -2.269 -14.733 1.00 69.69 70 ALA A CA 1
ATOM 550 C C . ALA A 1 70 ? 8.737 -3.205 -14.750 1.00 69.69 70 ALA A C 1
ATOM 552 O O . ALA A 1 70 ? 9.486 -3.236 -15.727 1.00 69.69 70 ALA A O 1
ATOM 553 N N . LYS A 1 71 ? 8.930 -3.973 -13.669 1.00 70.75 71 LYS A N 1
ATOM 554 C CA . LYS A 1 71 ? 10.084 -4.874 -13.443 1.00 70.75 71 LYS A CA 1
ATOM 555 C C . LYS A 1 71 ? 11.455 -4.176 -13.287 1.00 70.75 71 LYS A C 1
ATOM 557 O O . LYS A 1 71 ? 12.479 -4.854 -13.255 1.00 70.75 71 LYS A O 1
ATOM 562 N N . GLU A 1 72 ? 11.495 -2.852 -13.123 1.00 79.50 72 GLU A N 1
ATOM 563 C CA . GLU A 1 72 ? 12.705 -2.107 -12.743 1.00 79.50 72 GLU A CA 1
ATOM 564 C C . GLU A 1 72 ? 13.128 -2.435 -11.292 1.00 79.50 72 GLU A C 1
ATOM 566 O O . GLU A 1 72 ? 12.323 -2.367 -10.363 1.00 79.50 72 GLU A O 1
ATOM 571 N N . ALA A 1 73 ? 14.395 -2.810 -11.082 1.00 80.00 73 ALA A N 1
ATOM 572 C CA . ALA A 1 73 ? 14.869 -3.365 -9.811 1.00 80.00 73 ALA A CA 1
ATOM 573 C C . ALA A 1 73 ? 15.175 -2.292 -8.742 1.00 80.00 73 ALA A C 1
ATOM 575 O O . ALA A 1 73 ? 16.290 -1.770 -8.651 1.00 80.00 73 ALA A O 1
ATOM 576 N N . VAL A 1 74 ? 14.197 -2.004 -7.881 1.00 85.62 74 VAL A N 1
ATOM 577 C CA . VAL A 1 74 ? 14.312 -1.039 -6.772 1.00 85.62 74 VAL A CA 1
ATOM 578 C C . VAL A 1 74 ? 15.110 -1.615 -5.587 1.00 85.62 74 VAL A C 1
ATOM 580 O O . VAL A 1 74 ? 14.735 -2.632 -5.010 1.00 85.62 74 VAL A O 1
ATOM 583 N N . LYS A 1 75 ? 16.196 -0.937 -5.174 1.00 86.06 75 LYS A N 1
ATOM 584 C CA . LYS A 1 75 ? 17.070 -1.343 -4.039 1.00 86.06 75 LYS A CA 1
ATOM 585 C C . LYS A 1 75 ? 16.909 -0.503 -2.753 1.00 86.06 75 LYS A C 1
ATOM 587 O O . LYS A 1 75 ? 17.322 -0.932 -1.669 1.00 86.06 75 LYS A O 1
ATOM 592 N N . ARG A 1 76 ? 16.343 0.704 -2.861 1.00 88.25 76 ARG A N 1
ATOM 593 C CA . ARG A 1 76 ? 16.105 1.675 -1.775 1.00 88.25 76 ARG A CA 1
ATOM 594 C C . ARG A 1 76 ? 14.865 2.506 -2.128 1.00 88.25 76 ARG A C 1
ATOM 596 O O . ARG A 1 76 ? 14.670 2.814 -3.299 1.00 88.25 76 ARG A O 1
ATOM 603 N N . ILE A 1 77 ? 14.065 2.862 -1.124 1.00 91.25 77 ILE A N 1
ATOM 604 C CA . ILE A 1 77 ? 12.985 3.850 -1.251 1.00 91.25 77 ILE A CA 1
ATOM 605 C C . ILE A 1 77 ? 13.603 5.260 -1.095 1.00 91.25 77 ILE A C 1
ATOM 607 O O . ILE A 1 77 ? 14.440 5.432 -0.202 1.00 91.25 77 ILE A O 1
ATOM 611 N N . PRO A 1 78 ? 13.256 6.262 -1.929 1.00 93.56 78 PRO A N 1
ATOM 612 C CA . PRO A 1 78 ? 13.673 7.648 -1.717 1.00 93.56 78 PRO A CA 1
ATOM 613 C C . PRO A 1 78 ? 13.153 8.191 -0.382 1.00 93.56 78 PRO A C 1
ATOM 615 O O . PRO A 1 78 ? 12.028 7.900 0.013 1.00 93.56 78 PRO A O 1
ATOM 618 N N . GLU A 1 79 ? 13.952 9.013 0.292 1.00 93.75 79 GLU A N 1
ATOM 619 C CA . GLU A 1 79 ? 13.673 9.489 1.655 1.00 93.75 79 GLU A CA 1
ATOM 620 C C . GLU A 1 79 ? 12.338 10.240 1.757 1.00 93.75 79 GLU A C 1
ATOM 622 O O . GLU A 1 79 ? 11.484 9.882 2.561 1.00 93.75 79 GLU A O 1
ATOM 627 N N . ASN A 1 80 ? 12.077 11.159 0.826 1.00 94.00 80 ASN A N 1
ATOM 628 C CA . ASN A 1 80 ? 10.814 11.896 0.738 1.00 94.00 80 ASN A CA 1
ATOM 629 C C . ASN A 1 80 ? 9.592 10.972 0.534 1.00 94.00 80 ASN A C 1
ATOM 631 O O . ASN A 1 80 ? 8.487 11.323 0.930 1.00 94.00 80 ASN A O 1
ATOM 635 N N . CYS A 1 81 ? 9.763 9.787 -0.070 1.00 94.75 81 CYS A N 1
ATOM 636 C CA . CYS A 1 81 ? 8.673 8.814 -0.218 1.00 94.75 81 CYS A CA 1
ATOM 637 C C . CYS A 1 81 ? 8.428 8.012 1.074 1.00 94.75 81 CYS A C 1
ATOM 639 O O . CYS A 1 81 ? 7.288 7.641 1.342 1.00 94.75 81 CYS A O 1
ATOM 641 N N . LEU A 1 82 ? 9.465 7.788 1.893 1.00 93.88 82 LEU A N 1
ATOM 642 C CA . LEU A 1 82 ? 9.325 7.241 3.251 1.00 93.88 82 LEU A CA 1
ATOM 643 C C . LEU A 1 82 ? 8.668 8.250 4.201 1.00 93.88 82 LEU A C 1
ATOM 645 O O . LEU A 1 82 ? 7.826 7.856 5.002 1.00 93.88 82 LEU A O 1
ATOM 649 N N . MET A 1 83 ? 9.007 9.540 4.084 1.00 93.88 83 MET A N 1
ATOM 650 C CA . MET A 1 83 ? 8.336 10.621 4.819 1.00 93.88 83 MET A CA 1
ATOM 651 C C . MET A 1 83 ? 6.844 10.676 4.479 1.00 93.88 83 MET A C 1
ATOM 653 O O . MET A 1 83 ? 6.019 10.556 5.378 1.00 93.88 83 MET A O 1
ATOM 657 N N . PHE A 1 84 ? 6.498 10.720 3.188 1.00 94.75 84 PHE A N 1
ATOM 658 C CA . PHE A 1 84 ? 5.101 10.723 2.745 1.00 94.75 84 PHE A CA 1
ATOM 659 C C . PHE A 1 84 ? 4.335 9.478 3.228 1.00 94.75 84 PHE A C 1
ATOM 661 O O . PHE A 1 84 ? 3.199 9.586 3.677 1.00 94.75 84 PHE A O 1
ATOM 668 N N . LEU A 1 85 ? 4.953 8.288 3.205 1.00 94.19 85 LEU A N 1
ATOM 669 C CA . LEU A 1 85 ? 4.312 7.082 3.742 1.00 94.19 85 LEU A CA 1
ATOM 670 C C . LEU A 1 85 ? 4.133 7.139 5.268 1.00 94.19 85 LEU A C 1
ATOM 672 O O . LEU A 1 85 ? 3.149 6.619 5.785 1.00 94.19 85 LEU A O 1
ATOM 676 N N . ASN A 1 86 ? 5.040 7.788 6.001 1.00 94.06 86 ASN A N 1
ATOM 677 C CA . ASN A 1 86 ? 4.857 8.053 7.429 1.00 94.06 86 ASN A CA 1
ATOM 678 C C . ASN A 1 86 ? 3.710 9.036 7.701 1.00 94.06 86 ASN A C 1
ATOM 680 O O . ASN A 1 86 ? 2.961 8.826 8.653 1.00 94.06 86 ASN A O 1
ATOM 684 N N . GLU A 1 87 ? 3.539 10.061 6.864 1.00 93.69 87 GLU A N 1
ATOM 685 C CA . GLU A 1 87 ? 2.409 10.997 6.922 1.00 93.69 87 GLU A CA 1
ATOM 686 C C . GLU A 1 87 ? 1.081 10.272 6.639 1.00 93.69 87 GLU A C 1
ATOM 688 O O . GLU A 1 87 ? 0.150 10.367 7.438 1.00 93.69 87 GLU A O 1
ATOM 693 N N . GLU A 1 88 ? 1.018 9.439 5.592 1.00 92.69 88 GLU A N 1
ATOM 694 C CA . GLU A 1 88 ? -0.129 8.557 5.318 1.00 92.69 88 GLU A CA 1
ATOM 695 C C . GLU A 1 88 ? -0.440 7.642 6.516 1.00 92.69 88 GLU A C 1
ATOM 697 O O . GLU A 1 88 ? -1.586 7.551 6.956 1.00 92.69 88 GLU A O 1
ATOM 702 N N . LEU A 1 89 ? 0.574 6.993 7.101 1.00 92.50 89 LEU A N 1
ATOM 703 C CA . LEU A 1 89 ? 0.407 6.130 8.275 1.00 92.50 89 LEU A CA 1
ATOM 704 C C . LEU A 1 89 ? -0.029 6.905 9.530 1.00 92.50 89 LEU A C 1
ATOM 706 O O . LEU A 1 89 ? -0.755 6.354 10.358 1.00 92.50 89 LEU A O 1
ATOM 710 N N . ALA A 1 90 ? 0.393 8.161 9.694 1.00 92.12 90 ALA A N 1
ATOM 711 C CA . ALA A 1 90 ? -0.043 9.029 10.786 1.00 92.12 90 ALA A CA 1
ATOM 712 C C . ALA A 1 90 ? -1.520 9.424 10.634 1.00 92.12 90 ALA A C 1
ATOM 714 O O . ALA A 1 90 ? -2.281 9.270 11.589 1.00 92.12 90 ALA A O 1
ATOM 715 N N . ILE A 1 91 ? -1.948 9.814 9.428 1.00 90.81 91 ILE A N 1
ATOM 716 C CA . ILE A 1 91 ? -3.355 10.112 9.113 1.00 90.81 91 ILE A CA 1
ATOM 717 C C . ILE A 1 91 ? -4.237 8.884 9.385 1.00 90.81 91 ILE A C 1
ATOM 719 O O . ILE A 1 91 ? -5.269 8.996 10.041 1.00 90.81 91 ILE A O 1
ATOM 723 N N . ILE A 1 92 ? -3.814 7.681 8.973 1.00 90.81 92 ILE A N 1
ATOM 724 C CA . ILE A 1 92 ? -4.575 6.449 9.242 1.00 90.81 92 ILE A CA 1
ATOM 725 C C . ILE A 1 92 ? -4.681 6.161 10.748 1.00 90.81 92 ILE A C 1
ATOM 727 O O . ILE A 1 92 ? -5.763 5.793 11.213 1.00 90.81 92 ILE A O 1
ATOM 731 N N . ARG A 1 93 ? -3.610 6.364 11.532 1.00 91.38 93 ARG A N 1
ATOM 732 C CA . ARG A 1 93 ? -3.660 6.257 13.005 1.00 91.38 93 ARG A CA 1
ATOM 733 C C . ARG A 1 93 ? -4.630 7.271 13.609 1.00 91.38 93 ARG A C 1
ATOM 735 O O . ARG A 1 93 ? -5.409 6.919 14.495 1.00 91.38 93 ARG A O 1
ATOM 742 N N . GLU A 1 94 ? -4.617 8.510 13.122 1.00 91.88 94 GLU A N 1
ATOM 743 C CA . GLU A 1 94 ? -5.492 9.567 13.618 1.00 91.88 94 GLU A CA 1
ATOM 744 C C . GLU A 1 94 ? -6.966 9.319 13.273 1.00 91.88 94 GLU A C 1
ATOM 746 O O . GLU A 1 94 ? -7.812 9.444 14.158 1.00 91.88 94 GLU A O 1
ATOM 751 N N . CYS A 1 95 ? -7.299 8.933 12.042 1.00 90.00 95 CYS A N 1
ATOM 752 C CA . CYS A 1 95 ? -8.687 8.711 11.637 1.00 90.00 95 CYS A CA 1
ATOM 753 C C . CYS A 1 95 ? -9.265 7.407 12.214 1.00 90.00 95 CYS A C 1
ATOM 755 O O . CYS A 1 95 ? -10.361 7.416 12.774 1.00 90.00 95 CYS A O 1
ATOM 757 N N . SER A 1 96 ? -8.525 6.293 12.132 1.00 90.25 96 SER A N 1
ATOM 758 C CA . SER A 1 96 ? -9.038 4.965 12.514 1.00 90.25 96 SER A CA 1
ATOM 759 C C . SER A 1 96 ? -8.902 4.640 14.007 1.00 90.25 96 SER A C 1
ATOM 761 O O . SER A 1 96 ? -9.515 3.679 14.480 1.00 90.25 96 SER A O 1
ATOM 763 N N . LYS A 1 97 ? -8.082 5.414 14.740 1.00 91.75 97 LYS A N 1
ATOM 764 C CA . LYS A 1 97 ? -7.665 5.182 16.139 1.00 91.75 97 LYS A CA 1
ATOM 765 C C . LYS A 1 97 ? -7.034 3.795 16.380 1.00 91.75 97 LYS A C 1
ATOM 767 O O . LYS A 1 97 ? -7.119 3.253 17.481 1.00 91.75 97 LYS A O 1
ATOM 772 N N . LYS A 1 98 ? -6.397 3.216 15.355 1.00 90.88 98 LYS A N 1
ATOM 773 C CA . LYS A 1 98 ? -5.750 1.889 15.363 1.00 90.88 98 LYS A CA 1
ATOM 774 C C . LYS A 1 98 ? -4.350 1.958 14.748 1.00 90.88 98 LYS A C 1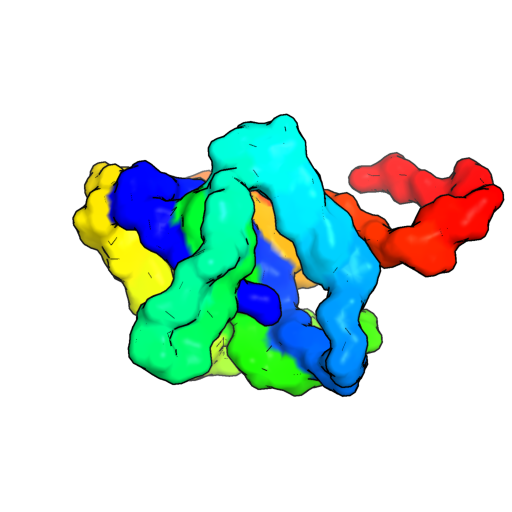
ATOM 776 O O . LYS A 1 98 ? -4.039 2.879 13.998 1.00 90.88 98 LYS A O 1
ATOM 781 N N . GLU A 1 99 ? -3.519 0.957 15.032 1.00 90.75 99 GLU A N 1
ATOM 782 C CA . GLU A 1 99 ? -2.228 0.796 14.351 1.00 90.75 99 GLU A CA 1
ATOM 783 C C . GLU A 1 99 ? -2.439 0.219 12.933 1.00 90.75 99 GLU A C 1
ATOM 785 O O . GLU A 1 99 ? -3.177 -0.763 12.801 1.00 90.75 99 GLU A O 1
ATOM 790 N N . PRO A 1 100 ? -1.821 0.774 11.869 1.00 91.69 100 PRO A N 1
ATOM 791 C CA . PRO A 1 100 ? -2.145 0.382 10.502 1.00 91.69 100 PRO A CA 1
ATOM 792 C C . PRO A 1 100 ? -1.738 -1.053 10.148 1.00 91.69 100 PRO A C 1
ATOM 794 O O . PRO A 1 100 ? -0.584 -1.466 10.289 1.00 91.69 100 PRO A O 1
ATOM 797 N N . ARG A 1 101 ? -2.683 -1.803 9.579 1.00 92.12 101 ARG A N 1
ATOM 798 C CA . ARG A 1 101 ? -2.467 -3.138 9.011 1.00 92.12 101 ARG A CA 1
ATOM 799 C C . ARG A 1 101 ? -1.994 -3.011 7.565 1.00 92.12 101 ARG A C 1
ATOM 801 O O . ARG A 1 101 ? -2.784 -3.085 6.624 1.00 92.12 101 ARG A O 1
ATOM 808 N N . ILE A 1 102 ? -0.687 -2.807 7.410 1.00 94.31 102 ILE A N 1
ATOM 809 C CA . ILE A 1 102 ? -0.020 -2.720 6.106 1.00 94.31 102 ILE A CA 1
ATOM 810 C C . ILE A 1 102 ? 0.032 -4.104 5.439 1.00 94.31 102 ILE A C 1
ATOM 812 O O . ILE A 1 102 ? 0.436 -5.095 6.053 1.00 94.31 102 ILE A O 1
ATOM 816 N N . ILE A 1 103 ? -0.344 -4.154 4.162 1.00 93.75 103 ILE A N 1
ATOM 817 C CA . ILE A 1 103 ? -0.307 -5.334 3.296 1.00 93.75 103 ILE A CA 1
ATOM 818 C C . ILE A 1 103 ? 0.533 -4.999 2.061 1.00 93.75 103 ILE A C 1
ATOM 820 O O . ILE A 1 103 ? 0.205 -4.100 1.289 1.00 93.75 103 ILE A O 1
ATOM 824 N N . ALA A 1 104 ? 1.621 -5.736 1.855 1.00 94.00 104 ALA A N 1
ATOM 825 C CA . ALA A 1 104 ? 2.510 -5.555 0.718 1.00 94.00 104 ALA A CA 1
ATOM 826 C C . ALA A 1 104 ? 1.904 -6.128 -0.572 1.00 94.00 104 ALA A C 1
ATOM 828 O O . ALA A 1 104 ? 1.540 -7.303 -0.643 1.00 94.00 104 ALA A O 1
ATOM 829 N N . VAL A 1 105 ? 1.873 -5.334 -1.634 1.00 90.56 105 VAL A N 1
ATOM 830 C CA . VAL A 1 105 ? 1.490 -5.788 -2.970 1.00 90.56 105 VAL A CA 1
ATOM 831 C C . VAL A 1 105 ? 2.763 -6.142 -3.738 1.00 90.56 105 VAL A C 1
ATOM 833 O O . VAL A 1 105 ? 3.522 -5.269 -4.158 1.00 90.56 105 VAL A O 1
ATOM 836 N N . GLY A 1 106 ? 3.027 -7.443 -3.892 1.00 87.75 106 GLY A N 1
ATOM 837 C CA . GLY A 1 106 ? 4.229 -7.964 -4.551 1.00 87.75 106 GLY A CA 1
ATOM 838 C C . GLY A 1 106 ? 5.456 -8.164 -3.642 1.00 87.75 106 GLY A C 1
ATOM 839 O O . GLY A 1 106 ? 5.548 -7.676 -2.514 1.00 87.75 106 GLY A O 1
ATOM 840 N N . ARG A 1 107 ? 6.424 -8.946 -4.144 1.00 89.00 107 ARG A N 1
ATOM 841 C CA . ARG A 1 107 ? 7.581 -9.453 -3.377 1.00 89.00 107 ARG A CA 1
ATOM 842 C C . ARG A 1 107 ? 8.580 -8.371 -2.970 1.00 89.00 107 ARG A C 1
ATOM 844 O O . ARG A 1 107 ? 9.086 -8.399 -1.851 1.00 89.00 107 ARG A O 1
ATOM 851 N N . ASP A 1 108 ? 8.901 -7.449 -3.870 1.00 90.56 108 ASP A N 1
ATOM 852 C CA . ASP A 1 108 ? 9.942 -6.4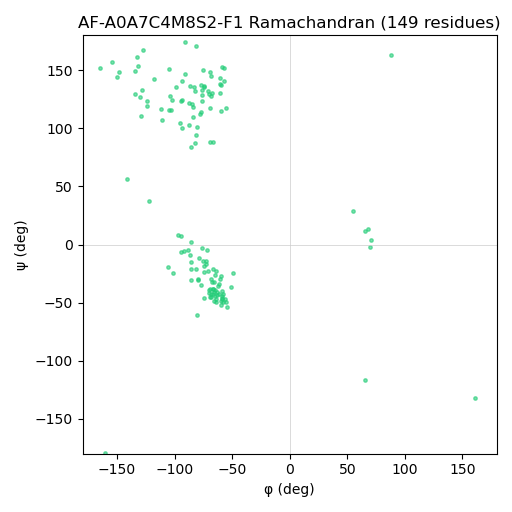53 -3.604 1.00 90.56 108 ASP A CA 1
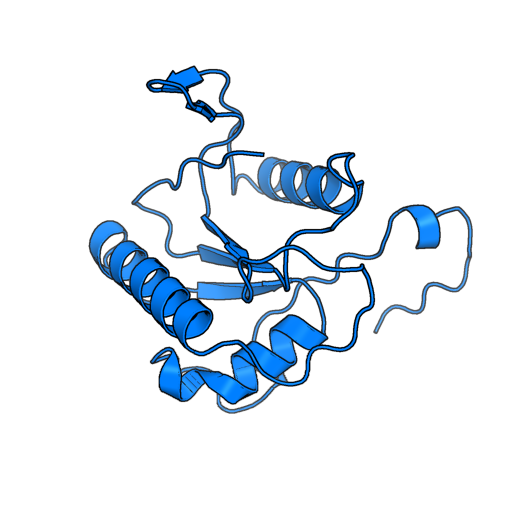ATOM 853 C C . ASP A 1 108 ? 9.418 -5.307 -2.731 1.00 90.56 108 ASP A C 1
ATOM 855 O O . ASP A 1 108 ? 10.136 -4.844 -1.848 1.00 90.56 108 ASP A O 1
ATOM 859 N N . THR A 1 109 ? 8.126 -4.986 -2.831 1.00 92.62 109 THR A N 1
ATOM 860 C CA . THR A 1 109 ? 7.402 -4.169 -1.848 1.00 92.62 109 THR A CA 1
ATOM 861 C C . THR A 1 109 ? 7.511 -4.756 -0.438 1.00 92.62 109 THR A C 1
ATOM 863 O O . THR A 1 109 ? 7.918 -4.058 0.486 1.00 92.62 109 THR A O 1
ATOM 866 N N . GLN A 1 110 ? 7.237 -6.059 -0.271 1.00 94.75 110 GLN A N 1
ATOM 867 C CA . GLN A 1 110 ? 7.342 -6.756 1.021 1.00 94.75 110 GLN A CA 1
ATOM 868 C C . GLN A 1 110 ? 8.760 -6.655 1.612 1.00 94.75 110 GLN A C 1
ATOM 870 O O . GLN A 1 110 ? 8.933 -6.388 2.801 1.00 94.75 110 GLN A O 1
ATOM 875 N N . ARG A 1 111 ? 9.788 -6.828 0.769 1.00 94.44 111 ARG A N 1
ATOM 876 C CA . ARG A 1 111 ? 11.205 -6.712 1.154 1.00 94.44 111 ARG A CA 1
ATOM 877 C C . ARG A 1 111 ? 11.581 -5.297 1.585 1.00 94.44 111 ARG A C 1
ATOM 879 O O . ARG A 1 111 ? 12.281 -5.140 2.582 1.00 94.44 111 ARG A O 1
ATOM 886 N N . LEU A 1 112 ? 11.137 -4.282 0.845 1.00 95.06 112 LEU A N 1
ATOM 887 C CA . LEU A 1 112 ? 11.430 -2.880 1.141 1.00 95.06 112 LEU A CA 1
ATOM 888 C C . LEU A 1 112 ? 10.690 -2.409 2.404 1.00 95.06 112 LEU A C 1
ATOM 890 O O . LEU A 1 112 ? 11.321 -1.798 3.262 1.00 95.06 112 LEU A O 1
ATOM 894 N N . LEU A 1 113 ? 9.422 -2.794 2.586 1.00 94.88 113 LEU A N 1
ATOM 895 C CA . LEU A 1 113 ? 8.679 -2.583 3.836 1.00 94.88 113 LEU A CA 1
ATOM 896 C C . LEU A 1 113 ? 9.385 -3.236 5.030 1.00 94.88 113 LEU A C 1
ATOM 898 O O . LEU A 1 113 ? 9.631 -2.572 6.030 1.00 94.88 113 LEU A O 1
ATOM 902 N N . TYR A 1 114 ? 9.789 -4.509 4.927 1.00 95.19 114 TYR A N 1
ATOM 903 C CA . TYR A 1 114 ? 10.505 -5.182 6.017 1.00 95.19 114 TYR A CA 1
ATOM 904 C C . TYR A 1 114 ? 11.855 -4.526 6.350 1.00 95.19 114 TYR A C 1
ATOM 906 O O . TYR A 1 114 ? 12.258 -4.486 7.517 1.00 95.19 114 TYR A O 1
ATOM 914 N N . LYS A 1 115 ? 12.563 -4.018 5.334 1.00 95.00 115 LYS A N 1
ATOM 915 C CA . LYS A 1 115 ? 13.837 -3.307 5.489 1.00 95.00 115 LYS A CA 1
ATOM 916 C C . LYS A 1 115 ? 13.651 -1.984 6.239 1.00 95.00 115 LYS A C 1
ATOM 918 O O . LYS A 1 115 ? 14.364 -1.752 7.206 1.00 95.00 115 LYS A O 1
ATOM 923 N N . HIS A 1 116 ? 12.673 -1.179 5.828 1.00 94.00 116 HIS A N 1
ATOM 924 C CA . HIS A 1 116 ? 12.431 0.172 6.345 1.00 94.00 116 HIS A CA 1
ATOM 925 C C . HIS A 1 116 ? 11.395 0.226 7.495 1.00 94.00 116 HIS A C 1
ATOM 927 O O . HIS A 1 116 ? 11.027 1.303 7.953 1.00 94.00 116 HIS A O 1
ATOM 933 N N . LYS A 1 117 ? 10.932 -0.923 8.016 1.00 92.25 117 LYS A N 1
ATOM 934 C CA . LYS A 1 117 ? 9.879 -1.011 9.054 1.00 92.25 117 LYS A CA 1
ATOM 935 C C . LYS A 1 117 ? 10.122 -0.132 10.286 1.00 92.25 117 LYS A C 1
ATOM 937 O O . LYS A 1 117 ? 9.171 0.428 10.818 1.00 92.25 117 LYS A O 1
ATOM 942 N N . SER A 1 118 ? 11.376 0.011 10.720 1.00 91.31 118 SER A N 1
ATOM 943 C CA . SER A 1 118 ? 11.744 0.822 11.887 1.00 91.31 118 SER A CA 1
ATOM 944 C C . SER A 1 118 ? 11.555 2.316 11.623 1.00 91.31 118 SER A C 1
ATOM 946 O O . SER A 1 118 ? 11.076 3.030 12.498 1.00 91.31 118 SER A O 1
ATOM 948 N N . GLU A 1 119 ? 11.878 2.765 10.407 1.00 91.50 119 GLU A N 1
ATOM 949 C CA . GLU A 1 119 ? 11.673 4.141 9.934 1.00 91.50 119 GLU A CA 1
ATOM 950 C C . GLU A 1 119 ? 10.175 4.453 9.782 1.00 91.50 119 GLU A C 1
ATOM 952 O O . GLU A 1 119 ? 9.765 5.586 9.997 1.00 91.50 119 GLU A O 1
ATOM 957 N N . LEU A 1 120 ? 9.355 3.437 9.481 1.00 87.38 120 LEU A N 1
ATOM 958 C CA . LEU A 1 120 ? 7.888 3.518 9.384 1.00 87.38 120 LEU A CA 1
ATOM 959 C C . LEU A 1 120 ? 7.156 3.328 10.737 1.00 87.38 120 LEU A C 1
ATOM 961 O O . LEU A 1 120 ? 5.924 3.268 10.799 1.00 87.38 120 LEU A O 1
ATOM 965 N N . GLY A 1 121 ? 7.904 3.155 11.834 1.00 85.50 121 GLY A N 1
ATOM 966 C CA . GLY A 1 121 ? 7.371 2.874 13.173 1.00 85.50 121 GLY A CA 1
ATOM 967 C C . GLY A 1 121 ? 6.760 1.474 13.365 1.00 85.50 121 GLY A C 1
ATOM 968 O O . GLY A 1 121 ? 6.264 1.171 14.450 1.00 85.50 121 GLY A O 1
ATOM 969 N N . VAL A 1 122 ? 6.814 0.596 12.359 1.00 85.81 122 VAL A N 1
ATOM 970 C CA . VAL A 1 122 ? 6.100 -0.690 12.319 1.00 85.81 122 VAL A CA 1
ATOM 971 C C . VAL A 1 122 ? 6.866 -1.776 13.082 1.00 85.81 122 VAL A C 1
ATOM 973 O O . VAL A 1 122 ? 7.660 -2.540 12.530 1.00 85.81 122 VAL A O 1
ATOM 976 N N . ARG A 1 123 ? 6.610 -1.857 14.391 1.00 83.00 123 ARG A N 1
ATOM 977 C CA . ARG A 1 123 ? 7.316 -2.757 15.329 1.00 83.00 123 ARG A CA 1
ATOM 978 C C . ARG A 1 123 ? 6.850 -4.218 15.300 1.00 83.00 123 ARG A C 1
ATOM 980 O O . ARG A 1 123 ? 7.503 -5.066 15.900 1.00 83.00 123 ARG A O 1
ATOM 987 N N . VAL A 1 124 ? 5.732 -4.523 14.636 1.00 86.31 124 VAL A N 1
ATOM 988 C CA . VAL A 1 124 ? 5.112 -5.864 14.663 1.00 86.31 124 VAL A CA 1
ATOM 989 C C . VAL A 1 124 ? 5.849 -6.916 13.826 1.00 86.31 124 VAL A C 1
ATOM 991 O O . VAL A 1 124 ? 5.745 -8.101 14.130 1.00 86.31 124 VAL A O 1
ATOM 994 N N . TYR A 1 125 ? 6.620 -6.511 12.811 1.00 91.44 125 TYR A N 1
ATOM 995 C CA . TYR A 1 125 ? 7.323 -7.440 11.918 1.00 91.44 125 TYR A CA 1
ATOM 996 C C . TYR A 1 125 ? 8.708 -7.820 12.467 1.00 91.44 125 TYR A C 1
ATOM 998 O O . TYR A 1 125 ? 9.670 -7.059 12.340 1.00 91.44 125 TYR A O 1
ATOM 1006 N N . LYS A 1 126 ? 8.834 -9.019 13.039 1.00 91.56 126 LYS A N 1
ATOM 1007 C CA . LYS A 1 126 ? 10.097 -9.598 13.528 1.00 91.56 126 LYS A CA 1
ATOM 1008 C C . LYS A 1 126 ? 10.865 -10.320 12.416 1.00 91.56 126 LYS A C 1
ATOM 1010 O O . LYS A 1 126 ? 12.091 -10.330 12.438 1.00 91.56 126 LYS A O 1
ATOM 1015 N N . SER A 1 127 ? 10.157 -10.882 11.434 1.00 94.50 127 SER A N 1
ATOM 1016 C CA . SER A 1 127 ? 10.714 -11.526 10.237 1.00 94.50 127 SER A CA 1
ATOM 1017 C C . SER A 1 127 ? 10.110 -10.973 8.936 1.00 94.50 127 SER A C 1
ATOM 1019 O O . SER A 1 127 ? 9.087 -10.289 8.944 1.00 94.50 127 SER A O 1
ATOM 1021 N N . LEU A 1 128 ? 10.726 -11.291 7.789 1.00 92.06 128 LEU A N 1
ATOM 1022 C CA . LEU A 1 128 ? 10.173 -10.963 6.465 1.00 92.06 128 LEU A CA 1
ATOM 1023 C C . LEU A 1 128 ? 8.853 -11.709 6.178 1.00 92.06 128 LEU A C 1
ATOM 1025 O O . LEU A 1 128 ? 8.043 -11.220 5.394 1.00 92.06 128 LEU A O 1
ATOM 1029 N N . GLY A 1 129 ? 8.634 -12.873 6.799 1.00 91.25 129 GLY A N 1
ATOM 1030 C CA . GLY A 1 129 ? 7.385 -13.632 6.682 1.00 91.25 129 GLY A CA 1
ATOM 1031 C C . GLY A 1 129 ? 6.206 -12.971 7.400 1.00 91.25 129 GLY A C 1
ATOM 1032 O O . GLY A 1 129 ? 5.064 -13.188 7.009 1.00 91.25 129 GLY A O 1
ATOM 1033 N N . ASP A 1 130 ? 6.484 -12.123 8.392 1.00 92.38 130 ASP A N 1
ATOM 1034 C CA . ASP A 1 130 ? 5.475 -11.450 9.215 1.00 92.38 130 ASP A CA 1
ATOM 1035 C C . ASP A 1 130 ? 4.783 -10.305 8.458 1.00 92.38 130 ASP A C 1
ATOM 1037 O O . ASP A 1 130 ? 3.715 -9.856 8.866 1.00 92.38 130 ASP A O 1
ATOM 1041 N N . VAL A 1 131 ? 5.394 -9.813 7.370 1.00 92.31 131 VAL A N 1
ATOM 1042 C CA . VAL A 1 131 ? 4.816 -8.781 6.499 1.00 92.31 131 VAL A CA 1
ATOM 1043 C C . VAL A 1 131 ? 3.777 -9.439 5.585 1.00 92.31 131 VAL A C 1
ATOM 1045 O O . VAL A 1 131 ? 4.180 -10.197 4.693 1.00 92.31 131 VAL A O 1
ATOM 1048 N N . PRO A 1 132 ? 2.467 -9.155 5.730 1.00 93.12 132 PRO A N 1
ATOM 1049 C CA . PRO A 1 132 ? 1.443 -9.729 4.865 1.00 93.12 132 PRO A CA 1
ATOM 1050 C C . PRO A 1 132 ? 1.709 -9.340 3.412 1.00 93.12 132 PRO A C 1
ATOM 1052 O O . PRO A 1 132 ? 2.042 -8.188 3.134 1.00 93.12 132 PRO A O 1
ATOM 1055 N N . ARG A 1 133 ? 1.559 -10.282 2.477 1.00 91.50 133 ARG A N 1
ATOM 1056 C CA . ARG A 1 133 ? 1.796 -10.043 1.048 1.00 91.50 133 ARG A CA 1
ATOM 1057 C C . ARG A 1 133 ? 0.674 -10.621 0.197 1.00 91.50 133 ARG A C 1
ATOM 1059 O O . ARG A 1 133 ? 0.410 -11.817 0.284 1.00 91.50 133 ARG A O 1
ATOM 1066 N N . ILE A 1 134 ? 0.116 -9.813 -0.703 1.00 86.56 134 ILE A N 1
ATOM 1067 C CA . ILE A 1 134 ? -0.680 -10.316 -1.829 1.00 86.56 134 ILE A CA 1
ATOM 1068 C C . ILE A 1 134 ? 0.193 -10.485 -3.078 1.00 86.56 134 ILE A C 1
ATOM 1070 O O . ILE A 1 134 ? 1.079 -9.673 -3.371 1.00 86.56 134 ILE A O 1
ATOM 1074 N N . TRP A 1 135 ? -0.060 -11.558 -3.824 1.00 75.62 135 TRP A N 1
ATOM 1075 C CA . TRP A 1 135 ? 0.558 -11.816 -5.121 1.00 75.62 135 TRP A CA 1
ATOM 1076 C C . TRP A 1 135 ? -0.341 -11.282 -6.243 1.00 75.62 135 TRP A C 1
ATOM 1078 O O . TRP A 1 135 ? -1.286 -11.955 -6.650 1.00 75.62 135 TRP A O 1
ATOM 1088 N N . LEU A 1 136 ? -0.030 -10.102 -6.784 1.00 66.88 136 LEU A N 1
ATOM 1089 C CA . LEU A 1 136 ? -0.546 -9.721 -8.101 1.00 66.88 136 LEU A CA 1
ATOM 1090 C C . LEU A 1 136 ? 0.321 -10.381 -9.175 1.00 66.88 136 LEU A C 1
ATOM 1092 O O . LEU A 1 136 ? 1.423 -9.922 -9.477 1.00 66.88 136 LEU A O 1
ATOM 1096 N N . HIS A 1 137 ? -0.180 -11.479 -9.739 1.00 57.09 137 HIS A N 1
ATOM 1097 C CA . HIS A 1 137 ? 0.313 -11.980 -11.016 1.00 57.09 137 HIS A CA 1
ATOM 1098 C C . HIS A 1 137 ? -0.206 -11.079 -12.137 1.00 57.09 137 HIS A C 1
ATOM 1100 O O . HIS A 1 137 ? -1.382 -10.718 -12.164 1.00 57.09 137 HIS A O 1
ATOM 1106 N N . ASN A 1 1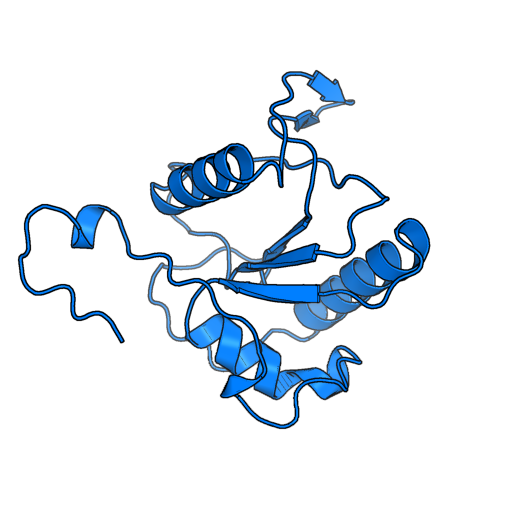38 ? 0.665 -10.744 -13.085 1.00 49.66 138 ASN A N 1
ATOM 1107 C CA . ASN A 1 138 ? 0.267 -10.063 -14.310 1.00 49.66 138 ASN A CA 1
ATOM 1108 C 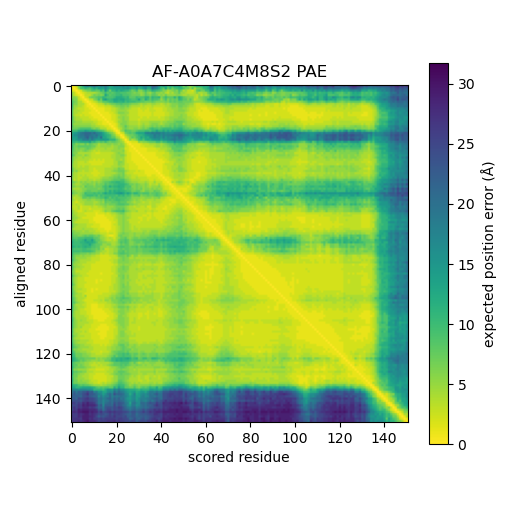C . ASN A 1 138 ? -0.736 -10.944 -15.079 1.00 49.66 138 ASN A C 1
ATOM 1110 O O . ASN A 1 138 ? -0.456 -12.116 -15.331 1.00 49.66 138 ASN A O 1
ATOM 1114 N N . TYR A 1 139 ? -1.875 -10.396 -15.507 1.00 40.56 139 TYR A N 1
ATOM 1115 C CA . TYR A 1 139 ? -2.868 -11.156 -16.277 1.00 40.56 139 TYR A CA 1
ATOM 1116 C C . TYR A 1 139 ? -2.302 -11.691 -17.608 1.00 40.56 139 TYR A C 1
ATOM 1118 O O . TYR A 1 139 ? -2.652 -12.789 -18.034 1.00 40.56 139 TYR A O 1
ATOM 1126 N N . ALA A 1 140 ? -1.333 -10.993 -18.214 1.00 39.78 140 ALA A N 1
ATOM 1127 C CA . ALA A 1 140 ? -0.600 -11.476 -19.389 1.00 39.78 140 ALA A CA 1
ATOM 1128 C C . ALA A 1 140 ? 0.405 -12.612 -19.079 1.00 39.78 140 ALA A C 1
ATOM 1130 O O . ALA A 1 140 ? 0.862 -13.300 -19.989 1.00 39.78 140 ALA A O 1
ATOM 1131 N N . GLU A 1 141 ? 0.736 -12.859 -17.806 1.00 41.28 141 GLU A N 1
ATOM 1132 C CA . GLU A 1 141 ? 1.424 -14.086 -17.368 1.00 41.28 141 GLU A CA 1
ATOM 1133 C C . GLU A 1 141 ? 0.425 -15.225 -17.088 1.00 41.28 141 GLU A C 1
ATOM 1135 O O . GLU A 1 141 ? 0.805 -16.394 -17.156 1.00 41.28 141 GLU A O 1
ATOM 1140 N N . TRP A 1 142 ? -0.852 -14.897 -16.848 1.00 42.00 142 TRP A N 1
ATOM 1141 C CA . TRP A 1 142 ? -1.951 -15.843 -16.620 1.00 42.00 142 TRP A CA 1
ATOM 1142 C C . TRP A 1 142 ? -2.666 -16.308 -17.904 1.00 42.00 142 TRP A C 1
ATOM 1144 O O . TRP A 1 142 ? -3.508 -17.202 -17.842 1.00 42.00 142 TRP A O 1
ATOM 1154 N N . GLN A 1 143 ? -2.323 -15.773 -19.084 1.00 40.78 143 GLN A N 1
ATOM 1155 C CA . GLN A 1 143 ? -2.863 -16.250 -20.366 1.00 40.78 143 GLN A CA 1
ATOM 1156 C C . GLN A 1 143 ? -2.387 -17.679 -20.693 1.00 40.78 143 GLN A C 1
ATOM 1158 O O . GLN A 1 143 ? -1.367 -17.890 -21.348 1.00 40.78 143 GLN A O 1
ATOM 1163 N N . GLY A 1 144 ? -3.138 -18.674 -20.214 1.00 43.38 144 GLY A N 1
ATOM 1164 C CA . GLY A 1 144 ? -3.081 -20.077 -20.642 1.00 43.38 144 GLY A CA 1
ATOM 1165 C C . GLY A 1 144 ? -1.825 -20.873 -20.266 1.00 43.38 144 GLY A C 1
ATOM 1166 O O . GLY A 1 144 ? -1.763 -22.062 -20.567 1.00 43.38 144 GLY A O 1
ATOM 1167 N N . LYS A 1 145 ? -0.819 -20.278 -19.613 1.00 43.84 145 LYS A N 1
ATOM 1168 C CA . LYS A 1 145 ? 0.424 -20.984 -19.255 1.00 43.84 145 LYS A CA 1
ATOM 1169 C C . LYS A 1 145 ? 0.204 -21.896 -18.035 1.00 43.84 145 LYS A C 1
ATOM 1171 O O . LYS A 1 145 ? 0.034 -21.381 -16.931 1.00 43.84 145 LYS A O 1
ATOM 1176 N N . PRO A 1 146 ? 0.297 -23.237 -18.168 1.00 44.25 146 PRO A N 1
ATOM 1177 C CA . PRO A 1 146 ? -0.083 -24.176 -17.103 1.00 44.25 146 PRO A CA 1
ATOM 1178 C C . PRO A 1 146 ? 0.880 -24.206 -15.902 1.00 44.25 146 PRO A C 1
ATOM 1180 O O . PRO A 1 146 ? 0.615 -24.890 -14.921 1.00 44.25 146 PRO A O 1
ATOM 1183 N N . ASN A 1 147 ? 2.001 -23.479 -15.967 1.00 44.56 147 ASN A N 1
ATOM 1184 C CA . ASN A 1 147 ? 3.093 -23.519 -14.991 1.00 44.56 147 ASN A CA 1
ATOM 1185 C C . ASN A 1 147 ? 3.406 -22.149 -14.358 1.00 44.56 147 ASN A C 1
ATOM 1187 O O . ASN A 1 147 ? 4.565 -21.840 -14.071 1.00 44.56 147 ASN A O 1
ATOM 1191 N N . VAL A 1 148 ? 2.385 -21.326 -14.084 1.00 45.38 148 VAL A N 1
ATOM 1192 C CA . VAL A 1 148 ? 2.527 -20.228 -13.106 1.00 45.38 148 VAL A CA 1
ATOM 1193 C C . VAL A 1 148 ? 2.664 -20.857 -11.714 1.00 45.38 148 VAL A C 1
ATOM 1195 O O . VAL A 1 148 ? 1.674 -21.133 -11.036 1.00 45.38 148 VAL A O 1
ATOM 1198 N N . LYS A 1 149 ? 3.906 -21.163 -11.319 1.00 34.69 149 LYS A N 1
ATOM 1199 C CA . LYS A 1 149 ? 4.208 -21.842 -10.053 1.00 34.69 149 LYS A CA 1
ATOM 1200 C C . LYS A 1 149 ? 3.703 -21.021 -8.863 1.00 34.69 149 LYS A C 1
ATOM 1202 O O . LYS A 1 149 ? 4.216 -19.936 -8.596 1.00 34.69 149 LYS A O 1
ATOM 1207 N N . ARG A 1 150 ? 2.731 -21.579 -8.137 1.00 29.73 150 ARG A N 1
ATOM 1208 C CA . ARG A 1 150 ? 2.253 -21.062 -6.848 1.00 29.73 150 ARG A CA 1
ATOM 1209 C C . ARG A 1 150 ? 3.361 -21.262 -5.801 1.00 29.73 150 ARG A C 1
ATOM 1211 O O . ARG A 1 150 ? 3.738 -22.402 -5.538 1.00 29.73 150 ARG A O 1
ATOM 1218 N N . TYR A 1 151 ? 3.868 -20.160 -5.251 1.00 34.75 151 TYR A N 1
ATOM 1219 C CA . TYR A 1 151 ? 4.888 -20.054 -4.192 1.00 34.75 151 TYR A CA 1
ATOM 1220 C C . TYR A 1 151 ? 4.542 -18.870 -3.260 1.00 34.75 151 TYR A C 1
ATOM 1222 O O . TYR A 1 151 ? 3.497 -18.227 -3.503 1.00 34.75 151 TYR A O 1
#

Nearest PDB structures (foldseek):
  5hto-assembly1_D  TM=3.201E-01  e=3.670E-01  Plasmodium vivax
  8p4c-assembly1_M  TM=4.381E-01  e=1.705E+00  Homo sapiens
  4rhj-assembly1_A  TM=3.229E-01  e=1.705E+00  Trypanosoma brucei brucei TREU927
  3e96-assembly1_A  TM=2.906E-01  e=3.032E+00  Shouchella clausii KSM-K16

pLDDT: mean 81.62, std 15.91, range [29.73, 95.19]

Secondary structure (DSSP, 8-state):
-PEEE-TT--EEEEES--BS-SSPPHHHHHHHHHHHHTTSEEEEEEEETTEEEEEEESEEEESS-S-B-TT----S--HHHHHHHHHHHHHHHHHHSS--EEEEESHHHHHHHHHHTTTTT-TT-SSGGGS-EE----HHHHSS-TT----

=== Feature glossary ===
The record interleaves many kinds of information about one protein. Here is each kind framed as the question it answers.

Q: What does the local fold look like, residue by residue?
A: A 3Di character summarizes, for each residue, the relative orientation of the Cα frame of its nearest spatial neighbor. Because it encodes fold topology rather than chemistry, 3Di alignments detect remote structural similarity that sequence alignment misses.

Q: Which residues are in helices, strands, or loops?
A: Secondary structure is the local, repeating backbone conformation. DSSP classifies it into eight states by reading the hydrogen-bond network: three helix types (H, G, I), two β types (E, B), two non-regular types (T, S), and unstructured coil (-).

Q: How big and how compact is the whole molecule?
A: Three whole-structure scalars: the radius of gyration (RMS distance of Cα from centroid, in Å), the count of Cα–Cα contacts (pairs closer than 8 Å and separated by more than four residues in sequence — i.e. tertiary, not local, contacts), and the bounding-box dimensions. Together they distinguish compact globular folds from extended fibres or disordered chains.

Q: How confident is the AlphaFold model at each residue?
A: For AlphaFold models, the B-factor field carries pLDDT — the model's own estimate of local accuracy on a 0–100 scale. Regions with pLDDT<50 should be treated as essentially unmodeled; they often correspond to intrinsically disordered segments.

Q: What family and function is it annotated with?
A: Functional annotations link the protein to curated databases. InterPro entries identify conserved domains and families by matching the sequence against member-database signatures (Pfam, PROSITE, CDD, …). Gene Ontology (GO) terms describe molecular function, biological process, and cellular component in a controlled vocabulary. CATH places the structure in a hierarchical fold classification (Class/Architecture/Topology/Hom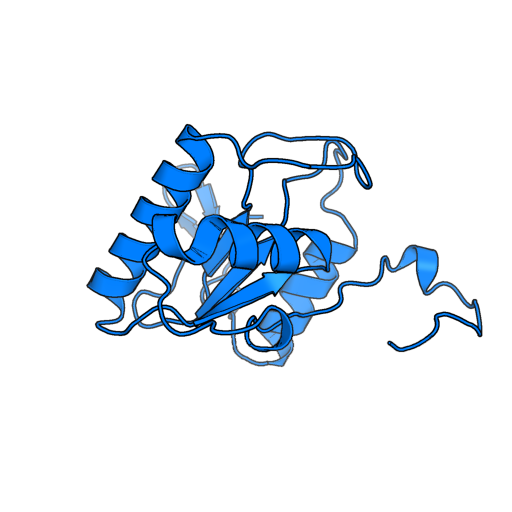ologous-superfamily). The organism is the source species.

Q: What known structures does this most resemble?
A: Nearest PDB neighbors are the top structural matches found by Foldseek when searching this structure against the entire Protein Data Bank. Each hit reports a TM-score (0 to 1; >0.5 almost always implies the same fold) and an E-value. These are *structural* homologs — they may share no detectable sequence similarity.

Q: Which residues are buried vs exposed?
A: Solvent-accessible surface area (SASA) is the area in Å² traced out by the centre of a 1.4 Å probe sphere (a water molecule) rolled over the protein's van der Waals surface (Shrake–Rupley / Lee–Richards construction). Buried residues have near-zero SASA; fully exposed residues can exceed 200 Å². The total SASA scales roughly with the number of surface residues.

Q: What are the backbone torsion angles?
A: φ (phi) and ψ (psi) are the two rotatable backbone dihedrals per residue: φ is the C(i-1)–N–Cα–C torsion, ψ is the N–Cα–C–N(i+1) torsion, both in degrees on (−180°, 180°]. α-helical residues cluster near (−60°, −45°); β-strand residues near (−120°, +130°). A Ramachandran plot is simply a scatter of (φ, ψ) for every residue.

Q: Are the domains correctly placed relative to each other?
A: Predicted aligned error is AlphaFold's pairwise confidence. Unlike pLDDT (per-residue), PAE is per-residue-pair and captures whether two parts of the structure are correctly placed relative to each other. Units are ångströms of expected positional error.

Q: What if only a Cα trace is available?
A: P-SEA three-state annotation labels each residue as helix, strand, or coil based purely on the geometry of the Cα trace. It serves as a fallback when the full backbone (and thus DSSP) is unavailable.

Q: What is the amino-acid chain?
A: This is the polypeptide sequence — one letter per residue, N-terminus first. Length ranges from a few dozen residues for small domains to over a thousand for large multi-domain proteins.

Q: What do the rendered images show?
A: The six renders are orthographic views along the three Cartesian axes in both directions. Representation (cartoon, sticks, or surface) and color scheme (sequence-rainbow or by-chain) vary across proteins so the training set covers all the common visualization conventions.

Q: What do the diagnostic plots show?
A: Plot images: a contact map (which residues are close in 3D, as an N×N binary image), a Ramachandran scatter (backbone torsion angles, revealing secondary-structure composition at a glance), and — for AlphaFold structures — a PAE heatmap (pairwise prediction confidence).

Q: How mobile is each atom in the crystal?
A: B-factor (Debye–Waller factor) reflects atomic displacement in the crystal lattice. It is an experimental observable (units Å²), not a prediction; low values mean the atom is pinned down, high values mean it moves or is heterogeneous across the crystal.

Q: Where is each backbone atom in 3D?
A: The mmCIF table is the protein's shape written out atom by atom. For each backbone N, Cα, C, and carbonyl O, it records an (x, y, z) coordinate triple in Å plus the residue type, chain letter, and residue number.